Protein AF-A0A392W551-F1 (afdb_monomer)

pLDDT: mean 88.57, std 15.16, range [44.97, 98.38]

Secondary structure (DSSP, 8-state):
-PPP----HHHH-EEEEEEEEEETTEEEEEEEEEETT--EEEEEEEEE--

Solvent-accessible surface area (backbone atoms only — not comparable to full-atom values): 3156 Å² total; per-residue (Å²): 137,82,78,80,78,73,79,60,68,40,76,75,44,72,46,79,47,76,51,72,53,72,58,99,60,29,38,37,37,43,37,38,39,38,28,74,76,71,52,76,47,80,50,76,48,78,46,78,53,136

Foldseek 3Di:
DDDPPDPPVQVVDKDKDKDKDDDPFWIKMKIWIATPVGDIDIDMDIGTDD

Organism: NCBI:txid97028

Sequence (50 aa):
MTSPASPTDGANKWTIFVDGACNATGAGAGIILENENGILIEVSLALSFP

Structure (mmCIF, N/CA/C/O backbone):
data_AF-A0A392W551-F1
#
_entry.id   AF-A0A392W551-F1
#
loop_
_atom_site.group_PDB
_atom_site.id
_atom_site.type_symbol
_atom_site.label_atom_id
_atom_site.label_alt_id
_atom_site.label_comp_id
_atom_site.label_asym_id
_atom_site.label_entity_id
_atom_site.label_seq_id
_atom_site.pdbx_PDB_ins_code
_atom_site.Cartn_x
_atom_site.Cartn_y
_atom_site.Cartn_z
_atom_site.occupancy
_atom_site.B_iso_or_equiv
_atom_site.auth_seq_id
_atom_site.auth_comp_id
_atom_site.auth_asym_id
_atom_site.auth_atom_id
_atom_site.pdbx_PDB_model_num
ATOM 1 N N . MET A 1 1 ? -8.458 5.579 40.357 1.00 44.97 1 MET A N 1
ATOM 2 C CA . MET A 1 1 ? -9.561 5.033 39.540 1.00 44.97 1 MET A CA 1
ATOM 3 C C . MET A 1 1 ? -9.079 4.980 38.098 1.00 44.97 1 MET A C 1
ATOM 5 O O . MET A 1 1 ? -9.100 5.998 37.424 1.00 44.97 1 MET A O 1
ATOM 9 N N . THR A 1 2 ? -8.531 3.851 37.653 1.00 49.53 2 THR A N 1
ATOM 10 C CA . THR A 1 2 ? -8.187 3.633 36.238 1.00 49.53 2 THR A CA 1
ATOM 11 C C . THR A 1 2 ? -9.439 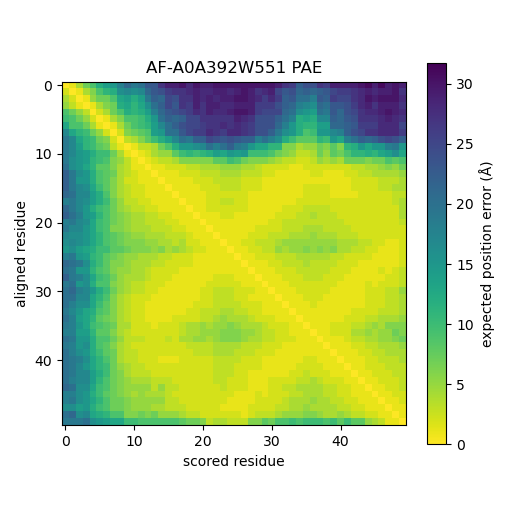3.140 35.523 1.00 49.53 2 THR A C 1
ATOM 13 O O . THR A 1 2 ? -9.987 2.108 35.903 1.00 49.53 2 THR A O 1
ATOM 16 N N . SER A 1 3 ? -9.924 3.902 34.540 1.00 57.09 3 SER A N 1
ATOM 17 C CA . SER A 1 3 ? -11.015 3.463 33.664 1.00 57.09 3 SER A CA 1
ATOM 18 C C . SER A 1 3 ? -10.596 2.167 32.959 1.00 57.09 3 SER A C 1
ATOM 20 O O . SER A 1 3 ? -9.459 2.109 32.484 1.00 57.09 3 SER A O 1
ATOM 22 N N . PRO A 1 4 ? -11.454 1.137 32.863 1.00 60.91 4 PRO A N 1
ATOM 23 C CA . PRO A 1 4 ? -11.157 0.009 31.998 1.00 60.91 4 PRO A CA 1
ATOM 24 C C . PRO A 1 4 ? -11.101 0.539 30.564 1.00 60.91 4 PRO A C 1
ATOM 26 O O . PRO A 1 4 ? -12.025 1.223 30.120 1.00 60.91 4 PRO A O 1
ATOM 29 N N . ALA A 1 5 ? -9.998 0.284 29.862 1.00 62.69 5 ALA A N 1
ATOM 30 C CA . ALA A 1 5 ? -9.931 0.531 28.431 1.00 62.69 5 ALA A CA 1
ATOM 31 C C . ALA A 1 5 ? -10.988 -0.362 27.774 1.00 62.69 5 ALA A C 1
ATOM 33 O O . ALA A 1 5 ? -10.915 -1.588 27.870 1.00 62.69 5 ALA A O 1
ATOM 34 N N . SER A 1 6 ? -12.004 0.247 27.166 1.00 62.44 6 SER A N 1
ATOM 35 C CA . SER A 1 6 ? -12.923 -0.471 26.291 1.00 62.44 6 SER A CA 1
ATOM 36 C C . SER A 1 6 ? -12.088 -1.127 25.190 1.00 62.44 6 SER A C 1
ATOM 38 O O . SER A 1 6 ? -11.280 -0.418 24.580 1.00 62.44 6 SER A O 1
ATOM 40 N N . PRO A 1 7 ? -12.231 -2.435 24.920 1.00 60.91 7 PRO A N 1
ATOM 41 C CA . PRO A 1 7 ? -11.583 -3.024 23.766 1.00 60.91 7 PRO A CA 1
ATOM 42 C C . PRO A 1 7 ? -12.223 -2.381 22.541 1.00 60.91 7 PRO A C 1
ATOM 44 O O . PRO A 1 7 ? -13.358 -2.681 22.180 1.00 60.91 7 PRO A O 1
ATOM 47 N N . THR A 1 8 ? -11.521 -1.431 21.932 1.00 61.66 8 THR A N 1
ATOM 48 C CA . THR A 1 8 ? -11.857 -0.921 20.606 1.00 61.66 8 THR A CA 1
ATOM 49 C C . THR A 1 8 ? -11.494 -2.025 19.614 1.00 61.66 8 THR A C 1
ATOM 51 O O . THR A 1 8 ? -10.485 -1.935 18.921 1.00 61.66 8 THR A O 1
ATOM 54 N N . ASP A 1 9 ? -12.253 -3.121 19.643 1.00 67.88 9 ASP A N 1
ATOM 55 C CA . ASP A 1 9 ? -11.929 -4.392 18.984 1.00 67.88 9 ASP A CA 1
ATOM 56 C C . ASP A 1 9 ? -11.642 -4.168 17.488 1.00 67.88 9 ASP A C 1
ATOM 58 O O . ASP A 1 9 ? -10.596 -4.562 16.975 1.00 67.88 9 ASP A O 1
ATOM 62 N N . GLY A 1 10 ? -12.463 -3.329 16.847 1.00 68.50 10 GLY A N 1
ATOM 63 C CA . GLY A 1 10 ? -12.312 -2.969 15.437 1.00 68.50 10 GLY A CA 1
ATOM 64 C C . GLY A 1 10 ? -11.241 -1.924 15.098 1.00 68.50 10 GLY A C 1
ATOM 65 O O . GLY A 1 10 ? -10.875 -1.798 13.933 1.00 68.50 10 GLY A O 1
ATOM 66 N N . ALA A 1 11 ? -10.705 -1.170 16.070 1.00 79.94 11 ALA A N 1
ATOM 67 C CA . ALA A 1 11 ? -9.677 -0.152 15.786 1.00 79.94 11 ALA A CA 1
ATOM 68 C C . ALA A 1 11 ? -8.249 -0.711 15.775 1.00 79.94 11 ALA A C 1
ATOM 70 O O . ALA A 1 11 ? -7.346 -0.081 15.223 1.00 79.94 11 ALA A O 1
ATOM 71 N N . ASN A 1 12 ? -8.035 -1.868 16.403 1.00 87.12 12 ASN A N 1
ATOM 72 C CA . ASN A 1 12 ? -6.711 -2.478 16.526 1.00 87.12 12 ASN A CA 1
ATOM 73 C C . ASN A 1 12 ? -6.403 -3.446 15.380 1.00 87.12 12 ASN A C 1
ATOM 75 O O . ASN A 1 12 ? -5.237 -3.759 15.137 1.00 87.12 12 ASN A O 1
ATOM 79 N N . LYS A 1 13 ? -7.432 -3.914 14.669 1.00 92.06 13 LYS A N 1
ATOM 80 C CA . LYS A 1 13 ? -7.295 -4.788 13.509 1.00 92.06 13 LYS A CA 1
ATOM 81 C C . LYS A 1 13 ? -7.303 -3.959 12.229 1.00 92.06 13 LYS A C 1
ATOM 83 O O . LYS A 1 13 ? -8.254 -3.233 11.958 1.00 92.06 13 LYS A O 1
ATOM 88 N N . TRP A 1 14 ? -6.244 -4.108 11.442 1.00 96.00 14 TRP A N 1
ATOM 89 C CA . TRP A 1 14 ? -6.066 -3.427 10.164 1.00 96.00 14 TRP A CA 1
ATOM 90 C C . TRP A 1 14 ? -5.857 -4.453 9.052 1.00 96.00 14 TRP A C 1
ATOM 92 O O . TRP A 1 14 ? -5.126 -5.428 9.231 1.00 96.00 14 TRP A O 1
ATOM 102 N N . THR A 1 15 ? -6.482 -4.212 7.906 1.00 96.38 15 THR A N 1
ATOM 103 C CA . THR A 1 15 ? -6.269 -4.935 6.654 1.00 96.38 15 THR A CA 1
ATOM 104 C C . THR A 1 15 ? -5.458 -4.047 5.725 1.00 96.38 15 THR A C 1
ATOM 106 O O . THR A 1 15 ? -5.787 -2.876 5.547 1.00 96.38 15 THR A O 1
ATOM 109 N N . ILE A 1 16 ? -4.389 -4.597 5.151 1.00 97.31 16 ILE A N 1
ATOM 110 C CA . ILE A 1 16 ? -3.554 -3.897 4.177 1.00 97.31 16 ILE A CA 1
ATOM 111 C C . ILE A 1 16 ? -3.874 -4.394 2.768 1.00 97.31 16 ILE A C 1
ATO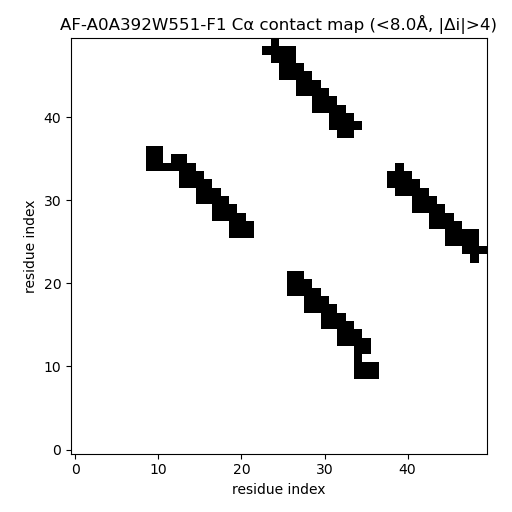M 113 O O . ILE A 1 16 ? -3.806 -5.593 2.495 1.00 97.31 16 ILE A O 1
ATOM 117 N N . PHE A 1 17 ? -4.189 -3.465 1.872 1.00 97.50 17 PHE A N 1
ATOM 118 C CA . PHE A 1 17 ? -4.296 -3.700 0.439 1.00 97.50 17 PHE A CA 1
ATOM 119 C C . PHE A 1 17 ? -3.114 -3.035 -0.246 1.00 97.50 17 PHE A C 1
ATOM 121 O O . PHE A 1 17 ? -2.802 -1.879 0.033 1.00 97.50 17 PHE A O 1
ATOM 128 N N . VAL A 1 18 ? -2.450 -3.775 -1.126 1.00 97.50 18 VAL A N 1
ATOM 129 C CA . VAL A 1 18 ? -1.303 -3.278 -1.882 1.00 97.50 18 VAL A CA 1
ATOM 130 C C . VAL A 1 18 ? -1.528 -3.618 -3.343 1.00 97.50 18 VAL A C 1
ATOM 132 O O . VAL A 1 18 ? -1.747 -4.783 -3.670 1.00 97.50 18 VAL A O 1
ATOM 135 N N . ASP A 1 19 ? -1.453 -2.608 -4.200 1.00 98.19 19 ASP A N 1
ATOM 136 C CA . ASP A 1 19 ? -1.433 -2.781 -5.649 1.00 98.19 19 ASP A CA 1
ATOM 137 C C . ASP A 1 19 ? -0.247 -2.025 -6.239 1.00 98.19 19 ASP A C 1
ATOM 139 O O . ASP A 1 19 ? 0.139 -0.961 -5.750 1.00 98.19 19 ASP A O 1
ATOM 143 N N . GLY A 1 20 ? 0.364 -2.593 -7.269 1.00 97.62 20 GLY A N 1
ATOM 144 C CA . GLY A 1 20 ? 1.585 -2.062 -7.847 1.00 97.62 20 GLY A CA 1
ATOM 145 C C . GLY A 1 20 ? 1.666 -2.299 -9.340 1.00 97.62 20 GLY A C 1
ATOM 146 O O . GLY A 1 20 ? 1.239 -3.328 -9.859 1.00 97.62 20 GLY A O 1
ATOM 147 N N . ALA A 1 21 ? 2.279 -1.342 -10.027 1.00 97.94 21 ALA A N 1
ATOM 148 C CA . ALA A 1 21 ? 2.519 -1.406 -11.457 1.00 97.94 21 ALA A CA 1
ATOM 149 C C . ALA A 1 21 ? 3.940 -0.943 -11.776 1.00 97.94 21 ALA A C 1
ATOM 151 O O . ALA A 1 21 ? 4.498 -0.059 -11.123 1.00 97.94 21 ALA A O 1
ATOM 152 N N . CYS A 1 22 ? 4.528 -1.523 -12.816 1.00 97.50 22 CYS A N 1
ATOM 153 C CA . CYS A 1 22 ? 5.819 -1.099 -13.337 1.00 97.50 22 CYS A CA 1
ATOM 154 C C . CYS A 1 22 ? 5.825 -1.084 -14.864 1.00 97.50 22 CYS A C 1
ATOM 156 O O . CYS A 1 22 ? 5.024 -1.746 -15.525 1.00 97.50 22 CYS A O 1
ATOM 158 N N . ASN A 1 23 ? 6.738 -0.300 -15.425 1.00 96.06 23 ASN A N 1
ATOM 159 C CA . ASN A 1 23 ? 7.052 -0.270 -16.845 1.00 96.06 23 ASN A CA 1
ATOM 160 C C . ASN A 1 23 ? 8.557 -0.006 -17.037 1.00 96.06 23 ASN A C 1
ATOM 162 O O . ASN A 1 23 ? 9.317 0.030 -16.075 1.00 96.06 23 ASN A O 1
ATOM 166 N N . ALA A 1 24 ? 9.004 0.180 -18.281 1.00 97.44 24 ALA A N 1
ATOM 167 C CA . ALA A 1 24 ? 10.421 0.386 -18.594 1.00 97.44 24 ALA A CA 1
ATOM 168 C C . ALA A 1 24 ? 11.031 1.681 -18.014 1.00 97.44 24 ALA A C 1
ATOM 170 O O . ALA A 1 24 ? 12.247 1.799 -17.955 1.00 97.44 24 ALA A O 1
ATOM 171 N N . THR A 1 25 ? 10.208 2.648 -17.606 1.00 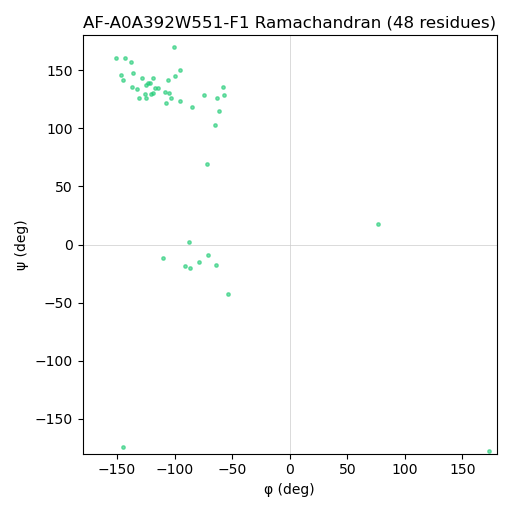97.62 25 THR A N 1
ATOM 172 C CA . THR A 1 25 ? 10.641 3.989 -17.166 1.00 97.62 25 THR A CA 1
ATOM 173 C C . THR A 1 25 ? 10.470 4.226 -15.668 1.00 97.62 25 THR A C 1
ATOM 175 O O . THR A 1 25 ? 10.972 5.213 -15.133 1.00 97.62 25 THR A O 1
ATOM 178 N N . GLY A 1 26 ? 9.761 3.336 -14.975 1.00 98.00 26 GLY A N 1
ATOM 179 C CA . GLY A 1 26 ? 9.504 3.489 -13.555 1.00 98.00 26 GLY A CA 1
ATOM 180 C C . GLY A 1 26 ? 8.541 2.457 -12.993 1.00 98.00 26 GLY A C 1
ATOM 181 O O . GLY A 1 26 ? 8.048 1.559 -13.683 1.00 98.00 26 GLY A O 1
ATOM 182 N N . ALA A 1 27 ? 8.258 2.615 -11.708 1.00 98.19 27 ALA A N 1
ATOM 183 C CA . ALA A 1 27 ? 7.315 1.797 -10.967 1.00 98.19 27 ALA A CA 1
ATOM 184 C C . ALA A 1 27 ? 6.53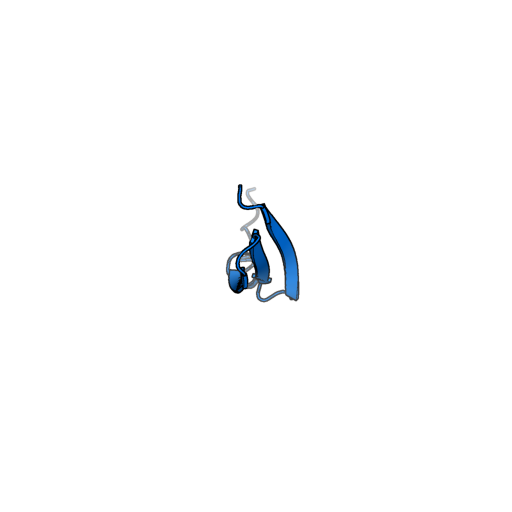8 2.638 -9.957 1.00 98.19 27 ALA A C 1
ATOM 186 O O . ALA A 1 27 ? 6.968 3.718 -9.554 1.00 98.19 27 ALA A O 1
ATOM 187 N N . GLY A 1 28 ? 5.402 2.115 -9.519 1.00 98.25 28 GLY A N 1
ATOM 188 C CA . GLY A 1 28 ? 4.631 2.690 -8.435 1.00 98.25 28 GLY A CA 1
ATOM 189 C C . GLY A 1 28 ? 3.851 1.631 -7.677 1.00 98.25 28 GLY A C 1
ATOM 190 O O . GLY A 1 28 ? 3.624 0.526 -8.172 1.00 98.25 28 GLY A O 1
ATOM 191 N N . ALA A 1 29 ? 3.458 1.984 -6.461 1.00 98.38 29 ALA A N 1
ATOM 192 C CA . ALA A 1 29 ? 2.587 1.168 -5.633 1.00 98.38 29 ALA A CA 1
ATOM 193 C C . ALA A 1 29 ? 1.650 2.055 -4.813 1.00 98.38 29 ALA A C 1
ATOM 195 O O . ALA A 1 29 ? 2.059 3.112 -4.326 1.00 98.38 29 ALA A O 1
ATOM 196 N N . GLY A 1 30 ? 0.409 1.610 -4.663 1.00 98.25 30 GLY A N 1
ATOM 197 C CA . GLY A 1 30 ? -0.574 2.142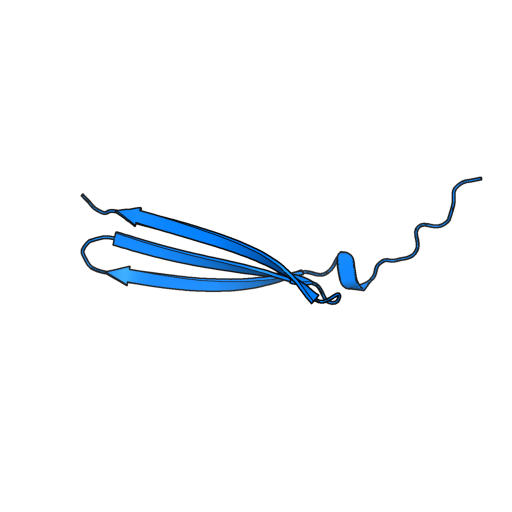 -3.731 1.00 98.25 30 GLY A CA 1
ATOM 198 C C . GLY A 1 30 ? -0.749 1.192 -2.551 1.00 98.25 30 GLY A C 1
ATOM 199 O O . GLY A 1 30 ? -0.724 -0.029 -2.712 1.00 98.25 30 GLY A O 1
ATOM 200 N N . ILE A 1 31 ? -0.912 1.759 -1.361 1.00 97.94 31 ILE A N 1
ATOM 201 C CA . ILE A 1 31 ? -1.193 1.044 -0.119 1.00 97.94 31 ILE A CA 1
ATOM 202 C C . ILE A 1 31 ? -2.454 1.648 0.489 1.00 97.94 31 ILE A C 1
ATOM 204 O O . ILE A 1 31 ? -2.519 2.862 0.680 1.00 97.94 31 ILE A O 1
ATOM 208 N N . ILE A 1 32 ? -3.415 0.800 0.844 1.00 97.81 32 ILE A N 1
ATOM 209 C CA . ILE A 1 32 ? -4.594 1.168 1.631 1.00 97.81 32 ILE A CA 1
ATOM 210 C C . ILE A 1 32 ? -4.571 0.368 2.932 1.00 97.81 32 ILE A C 1
ATOM 212 O O . ILE A 1 32 ? -4.413 -0.852 2.915 1.00 97.81 32 ILE A O 1
ATOM 216 N N . LEU A 1 33 ? -4.741 1.052 4.061 1.00 97.31 33 LEU A N 1
ATOM 217 C CA . LEU A 1 33 ? -5.015 0.444 5.359 1.00 97.31 33 LEU A CA 1
ATOM 218 C C . LEU A 1 33 ? -6.472 0.701 5.721 1.00 97.31 33 LEU A C 1
ATOM 220 O O . LEU A 1 33 ? -6.878 1.856 5.826 1.00 97.31 33 LEU A O 1
ATOM 224 N N . GLU A 1 34 ? -7.226 -0.368 5.947 1.00 96.94 34 GLU A N 1
ATOM 225 C CA . GLU A 1 34 ? -8.623 -0.316 6.374 1.00 96.94 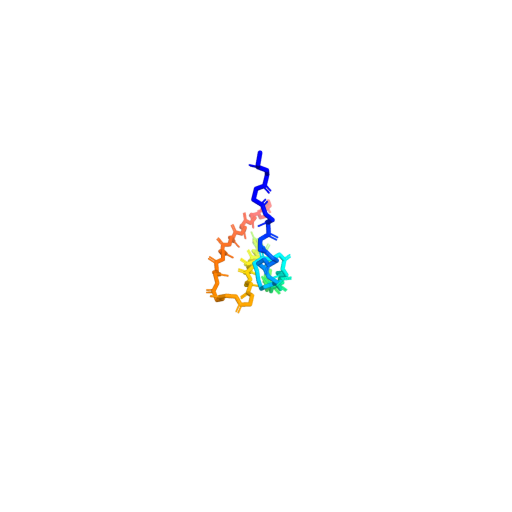34 GLU A CA 1
ATOM 226 C C . GLU A 1 34 ? -8.783 -1.023 7.720 1.00 96.94 34 GLU A C 1
ATOM 228 O O . GLU A 1 34 ? -8.335 -2.160 7.879 1.00 96.94 34 GLU A O 1
ATOM 233 N N . ASN A 1 35 ? -9.413 -0.374 8.698 1.00 95.50 35 ASN A N 1
ATOM 234 C CA . ASN A 1 35 ? -9.830 -1.047 9.930 1.00 95.50 35 ASN A CA 1
ATOM 235 C C . ASN A 1 35 ? -11.320 -1.400 9.907 1.00 95.50 35 ASN A C 1
ATOM 237 O O . ASN A 1 35 ? -12.078 -0.944 9.056 1.00 95.50 35 ASN A O 1
ATOM 241 N N . GLU A 1 36 ? -11.771 -2.185 10.881 1.00 94.12 36 GLU A N 1
ATOM 242 C CA . GLU A 1 36 ? -13.165 -2.654 10.925 1.00 94.12 36 GLU A CA 1
ATOM 243 C C . GLU A 1 36 ? -14.173 -1.548 11.275 1.00 94.12 36 GLU A C 1
ATOM 245 O O . GLU A 1 36 ? -15.379 -1.741 11.143 1.00 94.12 36 GLU A O 1
ATOM 250 N N . ASN A 1 37 ? -13.684 -0.373 11.678 1.00 93.31 37 ASN A N 1
ATOM 251 C CA . ASN A 1 37 ? -14.501 0.823 11.868 1.00 93.31 37 ASN A CA 1
ATOM 252 C C . ASN A 1 37 ? -14.649 1.643 10.569 1.00 93.31 37 ASN A C 1
ATOM 254 O O . ASN A 1 37 ? -15.248 2.718 10.602 1.00 93.31 37 ASN A O 1
ATOM 258 N N . GLY A 1 38 ? -14.085 1.176 9.448 1.00 91.06 38 GLY A N 1
ATOM 259 C CA . GLY A 1 38 ? -14.109 1.861 8.155 1.00 91.06 38 GLY A CA 1
ATOM 260 C C . GLY A 1 38 ? -13.139 3.043 8.045 1.00 91.06 38 GLY A C 1
ATOM 261 O O . GLY A 1 38 ? -13.311 3.891 7.171 1.00 91.06 38 GLY A O 1
ATOM 262 N N . ILE A 1 39 ? -12.137 3.148 8.929 1.00 94.00 39 ILE A N 1
ATOM 263 C CA . ILE A 1 39 ? -11.069 4.152 8.795 1.00 94.00 39 ILE A CA 1
ATOM 264 C C . ILE A 1 39 ? -10.127 3.717 7.675 1.00 94.00 39 ILE A C 1
ATOM 266 O O . ILE A 1 39 ? -9.608 2.602 7.717 1.00 94.00 39 ILE A O 1
ATOM 270 N N . LEU A 1 40 ? -9.868 4.631 6.735 1.00 96.50 40 LEU A N 1
ATOM 271 C CA . LEU A 1 40 ? -8.976 4.430 5.596 1.00 96.50 40 LEU A CA 1
ATOM 272 C C . LEU A 1 40 ? -7.746 5.335 5.684 1.00 96.50 40 LEU A C 1
ATOM 274 O O . LEU A 1 40 ? -7.861 6.536 5.939 1.00 96.50 40 LEU A O 1
ATOM 278 N N . ILE A 1 41 ? -6.574 4.760 5.430 1.00 96.38 41 ILE A N 1
ATOM 279 C CA . ILE A 1 41 ? -5.319 5.490 5.219 1.00 96.38 41 ILE A CA 1
ATOM 280 C C . ILE A 1 41 ? -4.749 5.049 3.874 1.00 96.38 41 ILE A C 1
ATOM 282 O O . ILE A 1 41 ? -4.547 3.856 3.663 1.00 96.38 41 ILE A O 1
ATOM 286 N N . GLU A 1 42 ? -4.460 6.004 2.993 1.00 97.69 42 GLU A N 1
ATOM 287 C CA . G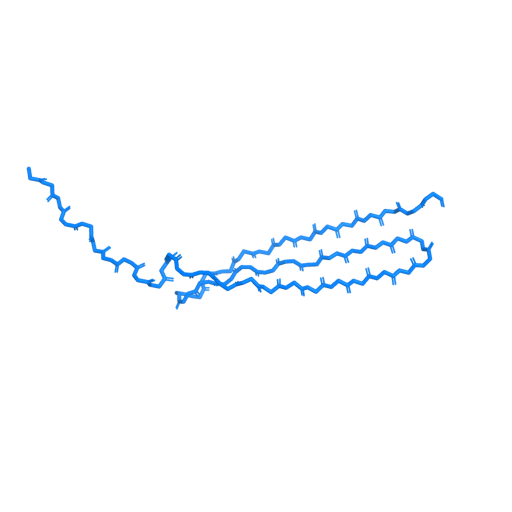LU A 1 42 ? -3.906 5.747 1.663 1.00 97.69 42 GLU A CA 1
ATOM 288 C C . GLU A 1 42 ? -2.516 6.374 1.518 1.00 97.69 42 GLU A C 1
ATOM 290 O O . GLU A 1 42 ? -2.291 7.523 1.906 1.00 97.69 42 GLU A O 1
ATOM 295 N N . VAL A 1 43 ? -1.576 5.612 0.958 1.00 97.44 43 VAL A N 1
ATOM 296 C CA . VAL A 1 43 ? -0.216 6.065 0.653 1.00 97.44 43 VAL A CA 1
ATOM 297 C C . VAL A 1 43 ? 0.186 5.559 -0.726 1.00 97.44 43 VAL A C 1
ATOM 299 O O . VAL A 1 43 ? 0.009 4.384 -1.036 1.00 97.44 43 VAL A O 1
ATOM 302 N N . SER A 1 44 ? 0.788 6.428 -1.534 1.00 96.81 44 SER A N 1
ATOM 303 C CA . SER A 1 44 ? 1.343 6.067 -2.838 1.00 96.81 44 SER A CA 1
ATOM 304 C C . SER A 1 44 ? 2.846 6.313 -2.893 1.00 96.81 44 SER A C 1
ATOM 306 O O . SER A 1 44 ? 3.337 7.325 -2.389 1.00 96.81 44 SER A O 1
ATOM 308 N N . LEU A 1 45 ? 3.564 5.428 -3.575 1.00 97.12 45 LEU A N 1
ATOM 309 C CA . LEU A 1 45 ? 4.984 5.552 -3.876 1.00 97.12 45 LEU A CA 1
ATOM 310 C C . LEU A 1 45 ? 5.189 5.532 -5.395 1.00 97.12 45 LEU A C 1
ATOM 312 O O . LEU A 1 45 ? 4.570 4.728 -6.089 1.00 97.12 45 LEU A O 1
ATOM 316 N N . ALA A 1 46 ? 6.087 6.379 -5.900 1.00 97.44 46 ALA A N 1
ATOM 317 C CA . ALA A 1 46 ? 6.495 6.405 -7.303 1.00 97.44 46 ALA A CA 1
ATOM 318 C C . ALA A 1 46 ? 8.025 6.455 -7.406 1.00 97.44 46 ALA A C 1
ATOM 320 O O . ALA A 1 46 ? 8.674 7.230 -6.702 1.00 97.44 46 ALA A O 1
ATOM 321 N N . LEU A 1 47 ? 8.594 5.616 -8.272 1.00 97.25 47 LEU A N 1
ATOM 322 C CA . LEU A 1 47 ? 10.022 5.540 -8.569 1.00 97.25 47 LEU A CA 1
ATOM 323 C C . LEU A 1 47 ? 10.247 5.709 -10.070 1.00 97.25 47 LEU A C 1
ATOM 325 O O . LEU A 1 47 ? 9.572 5.071 -10.878 1.00 97.25 47 LEU A O 1
ATOM 329 N N . SER A 1 48 ? 11.257 6.497 -10.424 1.00 97.62 48 SER A N 1
ATOM 330 C CA . SER A 1 48 ? 11.757 6.620 -11.796 1.00 97.62 48 SER A CA 1
ATOM 331 C C . SER A 1 48 ? 13.004 5.766 -11.985 1.00 97.62 48 SER A C 1
ATOM 333 O O . SER A 1 48 ? 13.821 5.648 -11.068 1.00 97.62 48 SER A O 1
ATOM 335 N N . PHE A 1 49 ? 13.164 5.191 -13.174 1.00 95.56 49 PHE A N 1
ATOM 336 C CA . PHE A 1 49 ? 14.370 4.454 -13.546 1.00 95.56 49 PHE A CA 1
ATOM 337 C C . PHE A 1 49 ? 15.356 5.356 -14.313 1.00 95.56 49 PHE A C 1
ATOM 339 O O . PHE A 1 49 ? 14.906 6.314 -14.946 1.00 95.56 49 PHE A O 1
ATOM 346 N N . PRO A 1 50 ? 16.677 5.100 -14.210 1.00 87.06 50 PRO A N 1
ATOM 347 C CA . PRO A 1 50 ? 17.707 5.833 -14.952 1.00 87.06 50 PRO A CA 1
ATOM 348 C C . PRO A 1 50 ? 17.577 5.726 -16.473 1.00 87.06 50 PRO A C 1
ATOM 350 O O . PRO A 1 50 ? 17.128 4.661 -16.957 1.00 87.06 50 PRO A O 1
#

Mean predicted aligned error: 7.36 Å

Radius of gyration: 17.47 Å; Cα contacts (8 Å, |Δi|>4): 77; chains: 1; bounding box: 32×12×58 Å

Nearest PDB structures (foldseek):
  8h5z-assembly1_B  TM=6.723E-01  e=1.021E-01  Escherichia coli K-12
  8h5z-assembly2_A  TM=6.778E-01  e=1.314E-01  Escherichia coli K-12
  5w8m-assembly3_C  TM=5.953E-01  e=1.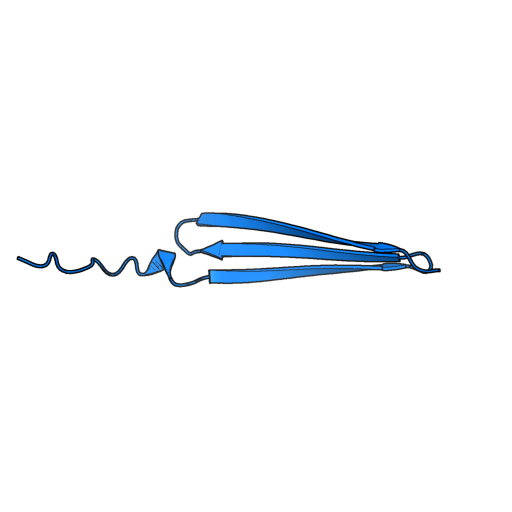437E+00  Thermoch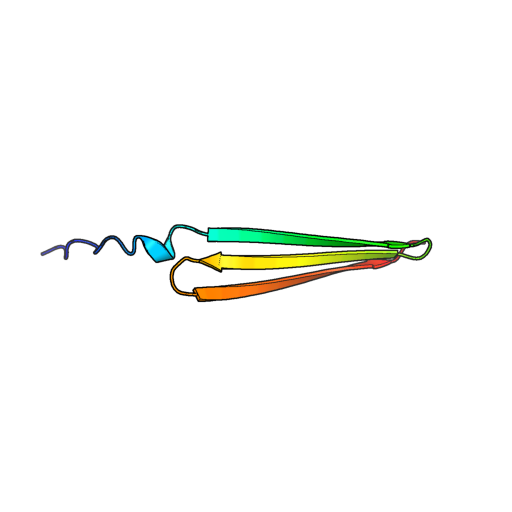aetoides thermophila
  8bk2-assembly1_A  TM=6.257E-01  e=1.267E+00  Neisseria meningitidis serogroup B
  3emo-assembly1_B  TM=3.910E-01  e=8.154E-01  Haemophilus influenzae